Protein AF-A0A0R2CGW5-F1 (afdb_monomer_lite)

Structure (mmCIF, N/CA/C/O backbone):
data_AF-A0A0R2CGW5-F1
#
_entry.id   AF-A0A0R2CGW5-F1
#
loop_
_atom_site.group_PDB
_atom_site.id
_atom_site.type_symbol
_atom_site.label_atom_id
_atom_site.label_alt_id
_atom_site.label_comp_id
_atom_site.label_asym_id
_atom_site.label_entity_id
_atom_site.label_seq_id
_atom_site.pdbx_PDB_ins_code
_atom_site.Cartn_x
_atom_site.Cartn_y
_atom_site.Cartn_z
_atom_site.occupancy
_atom_site.B_iso_or_equiv
_atom_site.auth_seq_id
_atom_site.auth_comp_id
_atom_site.auth_asym_id
_atom_site.auth_atom_id
_atom_site.pdbx_PDB_model_num
ATOM 1 N N . MET A 1 1 ? -56.180 -14.724 -36.442 1.00 60.81 1 MET A N 1
ATOM 2 C CA . MET A 1 1 ? -54.855 -15.386 -36.350 1.00 60.81 1 MET A CA 1
ATOM 3 C C . MET A 1 1 ? -53.701 -14.378 -36.260 1.00 60.81 1 MET A C 1
ATOM 5 O O . MET A 1 1 ? -52.934 -14.452 -35.313 1.00 60.81 1 MET A O 1
ATOM 9 N N . GLN A 1 2 ? -53.613 -13.376 -37.149 1.00 67.50 2 GLN A N 1
ATOM 10 C CA . GLN A 1 2 ? -52.529 -12.369 -37.136 1.00 67.50 2 GLN A CA 1
ATOM 11 C C . GLN A 1 2 ? -52.443 -11.508 -35.856 1.00 67.50 2 GLN A C 1
ATOM 13 O O . GLN A 1 2 ? -51.348 -11.253 -35.363 1.00 67.50 2 GLN A O 1
ATOM 18 N N . GLN A 1 3 ? -53.578 -11.095 -35.276 1.00 71.31 3 GLN A N 1
ATOM 19 C CA . GLN A 1 3 ? -53.590 -10.319 -34.022 1.00 71.31 3 GLN A CA 1
ATOM 20 C C . GLN A 1 3 ? -53.063 -11.108 -32.817 1.00 71.31 3 GLN A C 1
ATOM 22 O O . GLN A 1 3 ? -52.378 -10.539 -31.974 1.00 71.31 3 GLN A O 1
ATOM 27 N N . VAL A 1 4 ? -53.330 -12.416 -32.760 1.00 78.25 4 VAL A N 1
ATOM 28 C CA . VAL A 1 4 ? -52.854 -13.285 -31.673 1.00 78.25 4 VAL A CA 1
ATOM 29 C C . VAL A 1 4 ? -51.330 -13.380 -31.713 1.00 78.25 4 VAL A C 1
ATOM 31 O O . VAL A 1 4 ? -50.680 -13.137 -30.706 1.00 78.25 4 VAL A O 1
ATOM 34 N N . LEU A 1 5 ? -50.756 -13.598 -32.901 1.00 77.00 5 LEU A N 1
ATOM 35 C CA . LEU A 1 5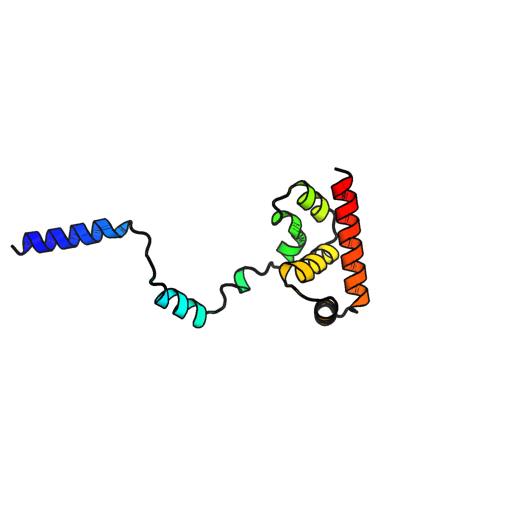 ? -49.302 -13.639 -33.099 1.00 77.00 5 LEU A CA 1
ATOM 36 C C . LEU A 1 5 ? -48.620 -12.303 -32.759 1.00 77.00 5 LEU A C 1
ATOM 38 O O . LEU A 1 5 ? -47.517 -12.282 -32.216 1.00 77.00 5 LEU A O 1
ATOM 42 N N . ARG A 1 6 ? -49.278 -11.175 -33.055 1.00 76.88 6 ARG A N 1
ATOM 43 C CA . ARG A 1 6 ? -48.781 -9.842 -32.685 1.00 76.88 6 ARG A CA 1
ATOM 44 C C . ARG A 1 6 ? -48.781 -9.637 -31.168 1.00 76.88 6 ARG A C 1
ATOM 46 O O . ARG A 1 6 ? -47.805 -9.117 -30.636 1.00 76.88 6 ARG A O 1
ATOM 53 N N . ASN A 1 7 ? -49.845 -10.055 -30.485 1.00 82.50 7 ASN A N 1
ATOM 54 C CA . ASN A 1 7 ? -49.959 -9.936 -29.031 1.00 82.50 7 ASN A CA 1
ATOM 55 C C . ASN A 1 7 ? -48.970 -10.861 -28.305 1.00 82.50 7 ASN A C 1
ATOM 57 O O . ASN A 1 7 ? -48.328 -10.427 -27.353 1.00 82.50 7 ASN A O 1
ATOM 61 N N . GLU A 1 8 ? -48.776 -12.083 -28.806 1.00 84.19 8 GLU A N 1
ATOM 62 C CA . GLU A 1 8 ? -47.746 -13.025 -28.344 1.00 84.19 8 GLU A CA 1
ATOM 63 C C . GLU A 1 8 ? -46.342 -12.408 -28.413 1.00 84.19 8 GLU A C 1
ATOM 65 O O . GLU A 1 8 ? -45.638 -12.363 -27.407 1.00 84.19 8 GLU A O 1
ATOM 70 N N . ARG A 1 9 ? -45.958 -11.814 -29.554 1.00 78.25 9 ARG A N 1
ATOM 71 C CA . ARG A 1 9 ? -44.655 -11.132 -29.696 1.00 78.25 9 ARG A CA 1
ATOM 72 C C . ARG A 1 9 ? -44.455 -10.000 -28.684 1.00 78.25 9 ARG A C 1
ATOM 74 O O . ARG A 1 9 ? -43.368 -9.863 -28.130 1.00 78.25 9 ARG A O 1
ATOM 81 N N . ILE A 1 10 ? -45.491 -9.197 -28.433 1.00 80.94 10 ILE A N 1
ATOM 82 C CA . ILE A 1 10 ? -45.440 -8.096 -27.455 1.00 80.94 10 ILE A CA 1
ATOM 83 C C . ILE A 1 10 ? -45.299 -8.642 -26.028 1.00 80.94 10 ILE A C 1
ATOM 85 O O . ILE A 1 10 ? -44.545 -8.082 -25.233 1.00 80.94 10 ILE A O 1
ATOM 89 N N . ASN A 1 11 ? -45.998 -9.729 -25.703 1.00 83.38 11 ASN A N 1
ATOM 90 C CA . ASN A 1 11 ? -45.922 -10.366 -24.390 1.00 83.38 11 ASN A CA 1
ATOM 91 C C . ASN A 1 11 ? -44.546 -10.993 -24.139 1.00 83.38 11 ASN A C 1
ATOM 93 O O . ASN A 1 11 ? -43.991 -10.793 -23.063 1.00 83.38 11 ASN A O 1
ATOM 97 N N . ILE A 1 12 ? -43.972 -11.672 -25.136 1.00 80.12 12 ILE A N 1
ATOM 98 C CA . ILE A 1 12 ? -42.610 -12.224 -25.080 1.00 80.12 12 ILE A CA 1
ATOM 99 C C . ILE A 1 12 ? -41.595 -11.098 -24.850 1.00 80.12 12 ILE A C 1
ATOM 101 O O . ILE A 1 12 ? -40.813 -11.159 -23.907 1.00 80.12 12 ILE A O 1
ATOM 105 N N . TYR A 1 13 ? -41.667 -10.018 -25.633 1.00 76.69 13 TYR A N 1
ATOM 106 C CA . TYR A 1 13 ? -40.780 -8.864 -25.462 1.00 76.69 13 TYR A CA 1
ATOM 107 C C . TYR A 1 13 ? -40.889 -8.247 -24.058 1.00 76.69 13 TYR A C 1
ATOM 109 O O . TYR A 1 13 ? -39.883 -7.991 -23.406 1.00 76.69 13 TYR A O 1
ATOM 117 N N . ARG A 1 14 ? -42.114 -8.064 -23.546 1.00 78.25 14 ARG A N 1
ATOM 118 C CA . ARG A 1 14 ? -42.344 -7.542 -22.188 1.00 78.25 14 ARG A CA 1
ATOM 119 C C . ARG A 1 14 ? -41.848 -8.470 -21.085 1.00 78.25 14 ARG A C 1
ATOM 121 O O . ARG A 1 14 ? -41.442 -7.973 -20.039 1.00 78.25 14 ARG A O 1
ATOM 128 N N . LYS A 1 15 ? -41.900 -9.783 -21.309 1.00 77.94 15 LYS A N 1
ATOM 129 C CA . LYS A 1 15 ? -41.397 -10.793 -20.375 1.00 77.94 15 LYS A CA 1
ATOM 130 C C . LYS A 1 15 ? -39.873 -10.713 -20.258 1.00 77.94 15 LYS A C 1
ATOM 132 O O . LYS A 1 15 ? -39.377 -10.682 -19.142 1.00 77.94 15 LYS A O 1
ATOM 137 N N . HIS A 1 16 ? -39.179 -10.558 -21.385 1.00 69.75 16 HIS A N 1
ATOM 138 C CA . HIS A 1 16 ? -37.715 -10.498 -21.441 1.00 69.75 16 HIS A CA 1
ATOM 139 C C . HIS A 1 16 ? -37.110 -9.115 -21.137 1.00 69.75 16 HIS A C 1
ATOM 141 O O . HIS A 1 16 ? -35.904 -9.004 -20.964 1.00 69.75 16 HIS A O 1
ATOM 147 N N . LEU A 1 17 ? -37.915 -8.050 -21.015 1.00 65.81 17 LEU A N 1
ATOM 148 C CA . LEU A 1 17 ? -37.433 -6.709 -20.627 1.00 65.81 17 LEU A CA 1
ATOM 149 C C . LEU A 1 17 ? -36.841 -6.640 -19.206 1.00 65.81 17 LEU A C 1
ATOM 151 O O . LEU A 1 17 ? -36.154 -5.673 -18.890 1.00 65.81 17 LEU A O 1
ATOM 155 N N . LYS A 1 18 ? -37.169 -7.604 -18.336 1.00 64.19 18 LYS A N 1
ATOM 156 C CA . LYS A 1 18 ? -36.677 -7.683 -16.949 1.00 64.19 18 LYS A CA 1
ATOM 157 C C . LYS A 1 18 ? -35.625 -8.767 -16.742 1.00 64.19 18 LYS A C 1
ATOM 159 O O . LYS A 1 18 ? -35.106 -8.875 -15.633 1.00 64.19 18 LYS A O 1
ATOM 164 N N . ASP A 1 19 ? -35.351 -9.566 -17.767 1.00 70.38 19 ASP A N 1
ATOM 165 C CA . ASP A 1 19 ? -34.314 -10.580 -17.682 1.00 70.38 19 ASP A CA 1
ATOM 166 C C . ASP A 1 19 ? -32.965 -9.854 -17.678 1.00 70.38 19 ASP A C 1
ATOM 168 O O . ASP A 1 19 ? -32.742 -8.917 -18.453 1.00 70.38 19 ASP A O 1
ATOM 172 N N . VAL A 1 20 ? -32.081 -10.242 -16.755 1.00 61.88 20 VAL A N 1
ATOM 173 C CA . VAL A 1 20 ? -30.684 -9.805 -16.794 1.00 61.88 20 VAL A CA 1
ATOM 174 C C . VAL A 1 20 ? -30.162 -10.196 -18.169 1.00 61.88 20 VAL A C 1
ATOM 176 O O . VAL A 1 20 ? -30.400 -11.312 -18.621 1.00 61.88 20 VAL A O 1
ATOM 179 N N . LYS A 1 21 ? -29.531 -9.256 -18.871 1.00 61.84 21 LYS A N 1
ATOM 180 C CA . LYS A 1 21 ? -28.998 -9.503 -20.207 1.00 61.84 21 LYS A CA 1
ATOM 181 C C . LYS A 1 21 ? -27.919 -10.582 -20.073 1.00 61.84 21 LYS A C 1
ATOM 183 O O . LYS A 1 21 ? -26.813 -10.290 -19.636 1.00 61.84 21 LYS A O 1
ATOM 188 N N . GLU A 1 22 ? -28.277 -11.830 -20.352 1.00 66.06 22 GLU A N 1
ATOM 189 C CA . GLU A 1 22 ? -27.343 -12.950 -20.339 1.00 66.06 22 GLU A CA 1
ATOM 190 C C . GLU A 1 22 ? -26.482 -12.826 -21.595 1.00 66.06 22 GLU A C 1
ATOM 192 O O . GLU A 1 22 ? -26.944 -13.077 -22.710 1.00 66.06 22 GLU A O 1
ATOM 197 N N . THR A 1 23 ? -25.251 -12.348 -21.428 1.00 71.69 23 THR A N 1
ATOM 198 C CA . THR A 1 23 ? -24.252 -12.385 -22.495 1.00 71.69 23 THR A CA 1
ATOM 199 C C . THR A 1 23 ? -23.768 -13.831 -22.629 1.00 71.69 23 THR A C 1
ATOM 201 O O . THR A 1 23 ? -23.370 -14.420 -21.618 1.00 71.69 23 THR A O 1
ATOM 204 N N . PRO A 1 24 ? -23.812 -14.432 -23.833 1.00 82.81 24 PRO A N 1
ATOM 205 C CA . PRO A 1 24 ? -23.197 -15.731 -24.078 1.00 82.81 24 PRO A CA 1
ATOM 206 C C . PRO A 1 24 ? -21.726 -15.725 -23.657 1.00 82.81 24 PRO A C 1
ATOM 208 O O . PRO A 1 24 ? -21.027 -14.727 -23.838 1.00 82.81 24 PRO A O 1
ATOM 211 N N . LEU A 1 25 ? -21.247 -16.841 -23.107 1.00 76.56 25 LEU A N 1
ATOM 212 C CA . LEU A 1 25 ? -19.870 -16.952 -22.619 1.00 76.56 25 LEU A CA 1
ATOM 213 C C . LEU A 1 25 ? -18.852 -16.643 -23.724 1.00 76.56 25 LEU A C 1
ATOM 215 O O . LEU A 1 25 ? -17.810 -16.056 -23.459 1.00 76.56 25 LEU A O 1
ATOM 219 N N . GLU A 1 26 ? -19.162 -17.029 -24.960 1.00 85.19 26 GLU A N 1
ATOM 220 C CA . GLU A 1 26 ? -18.327 -16.792 -26.132 1.00 85.19 26 GLU A CA 1
ATOM 221 C C . GLU A 1 26 ? -18.192 -15.301 -26.450 1.00 85.19 26 GLU A C 1
ATOM 223 O O . GLU A 1 26 ? -17.091 -14.846 -26.749 1.00 85.19 26 GLU A O 1
ATOM 228 N N . ASP A 1 27 ? -19.284 -14.541 -26.344 1.00 81.50 27 ASP A N 1
ATOM 229 C CA . ASP A 1 27 ? -19.283 -13.097 -26.587 1.00 81.50 27 ASP A CA 1
ATOM 230 C C . ASP A 1 27 ? -18.502 -12.370 -25.482 1.00 81.50 27 ASP A C 1
ATOM 232 O O . ASP A 1 27 ? -17.674 -11.513 -25.780 1.00 81.50 27 ASP A O 1
ATOM 236 N N . TRP A 1 28 ? -18.677 -12.785 -24.222 1.00 78.56 28 TRP A N 1
ATOM 237 C CA . TRP A 1 28 ? -17.886 -12.278 -23.095 1.00 78.56 28 TRP A CA 1
ATOM 238 C C . TRP A 1 28 ? -16.387 -12.574 -23.262 1.00 78.56 28 TRP A C 1
ATOM 240 O O . TRP A 1 28 ? -15.544 -11.712 -23.040 1.00 78.56 28 TRP A O 1
ATOM 250 N N . LEU A 1 29 ? -16.038 -13.783 -23.712 1.00 81.25 29 LEU A N 1
ATOM 251 C CA . LEU A 1 29 ? -14.646 -14.172 -23.940 1.00 81.25 29 LEU A CA 1
ATOM 252 C C . LEU A 1 29 ? -14.013 -13.389 -25.100 1.00 81.25 29 LEU A C 1
ATOM 254 O O . LEU A 1 29 ? -12.831 -13.058 -25.048 1.00 81.25 29 LEU A O 1
ATOM 258 N N . LEU A 1 30 ? -14.778 -13.103 -26.156 1.00 86.19 30 LEU A N 1
ATOM 259 C CA . LEU A 1 30 ? -14.316 -12.274 -27.268 1.00 86.19 30 LEU A CA 1
ATOM 260 C C . LEU A 1 30 ? -14.091 -10.821 -26.836 1.00 86.19 30 LEU A C 1
ATOM 262 O O . LEU A 1 30 ? -13.109 -10.229 -27.280 1.00 86.19 30 LEU A O 1
ATOM 266 N N . GLU A 1 31 ? -14.951 -10.277 -25.971 1.00 77.31 31 GLU A N 1
ATOM 267 C CA . GLU A 1 31 ? -14.754 -8.965 -25.340 1.00 77.31 31 GLU A CA 1
ATOM 268 C C . GLU A 1 31 ? -13.467 -8.946 -24.496 1.00 77.31 31 GLU A C 1
ATOM 270 O O . GLU A 1 31 ? -12.614 -8.098 -24.737 1.00 77.31 31 GLU A O 1
ATOM 275 N N . GLU A 1 32 ? -13.252 -9.937 -23.622 1.00 72.94 32 GLU A N 1
ATOM 276 C CA . GLU A 1 32 ? -12.039 -10.059 -22.789 1.00 72.94 32 GLU A CA 1
ATOM 277 C C . GLU A 1 32 ? -10.750 -10.180 -23.627 1.00 72.94 32 GLU A C 1
ATOM 279 O O . GLU A 1 32 ? -9.711 -9.614 -23.296 1.00 72.94 32 GLU A O 1
ATOM 284 N N . ILE A 1 33 ? -10.791 -10.920 -24.742 1.00 79.00 33 ILE A N 1
ATOM 285 C CA . ILE A 1 33 ? -9.639 -11.053 -25.649 1.00 79.00 33 ILE A CA 1
ATOM 286 C C . ILE A 1 33 ? -9.381 -9.747 -26.415 1.00 79.00 33 ILE A C 1
ATOM 288 O O . ILE A 1 33 ? -8.224 -9.413 -26.682 1.00 79.00 33 ILE A O 1
ATOM 292 N N . ALA A 1 34 ? -10.440 -9.044 -26.826 1.00 81.06 34 ALA A N 1
ATOM 293 C CA . ALA A 1 34 ? -10.340 -7.817 -27.610 1.00 81.06 34 ALA A CA 1
ATOM 294 C C . ALA A 1 34 ? -9.898 -6.618 -26.759 1.00 81.06 34 ALA A C 1
ATOM 296 O O . ALA A 1 34 ? -9.095 -5.804 -27.220 1.00 81.06 34 ALA A O 1
ATOM 297 N N . GLU A 1 35 ? -10.386 -6.537 -25.524 1.00 69.75 35 GLU A N 1
ATOM 298 C CA . GLU A 1 35 ? -10.063 -5.508 -24.542 1.00 69.75 35 GLU A CA 1
ATOM 299 C C . GLU A 1 35 ? -9.614 -6.164 -23.224 1.00 69.75 35 GLU A C 1
ATOM 301 O O . GLU A 1 35 ? -10.362 -6.167 -22.249 1.00 69.75 35 GLU A O 1
ATOM 306 N N . PRO A 1 36 ? -8.368 -6.672 -23.138 1.00 61.00 36 PRO A N 1
ATOM 307 C CA . PRO A 1 36 ? -7.833 -7.326 -21.931 1.00 61.00 36 PRO A CA 1
ATOM 308 C C . PRO A 1 36 ? -7.595 -6.370 -20.736 1.00 61.00 36 PRO A C 1
ATOM 310 O O . PRO A 1 36 ? -6.758 -6.624 -19.871 1.00 61.00 36 PRO A O 1
ATOM 313 N N . GLY A 1 37 ? -8.299 -5.237 -20.691 1.00 55.16 37 GLY A N 1
ATOM 314 C CA . GLY A 1 37 ? -8.068 -4.110 -19.791 1.00 55.16 37 GLY A CA 1
ATOM 315 C C . GLY A 1 37 ? -8.825 -4.161 -18.466 1.00 55.16 37 GLY A C 1
ATOM 316 O O . GLY A 1 37 ? -8.530 -3.354 -17.591 1.00 55.16 37 GLY A O 1
ATOM 317 N N . HIS A 1 38 ? -9.746 -5.106 -18.248 1.00 55.16 38 HIS A N 1
ATOM 318 C CA . HIS A 1 38 ? -10.510 -5.155 -16.990 1.00 55.16 38 HIS A CA 1
ATOM 319 C C . HIS A 1 38 ? -9.626 -5.413 -15.758 1.00 55.16 38 HIS A C 1
ATOM 321 O O . HIS A 1 38 ? -10.045 -5.156 -14.635 1.00 55.16 38 HIS A O 1
ATOM 327 N N . LEU A 1 39 ? -8.393 -5.901 -15.946 1.00 50.59 39 LEU A N 1
ATOM 328 C CA . LEU A 1 39 ? -7.406 -6.064 -14.875 1.00 50.59 39 LEU A CA 1
ATOM 329 C C . LEU A 1 39 ? -6.718 -4.747 -14.474 1.00 50.59 39 LEU A C 1
ATOM 331 O O . LEU A 1 39 ? -6.269 -4.624 -13.334 1.00 50.59 39 LEU A O 1
ATOM 335 N N . GLU A 1 40 ? -6.642 -3.762 -15.374 1.00 53.00 40 GLU A N 1
ATOM 336 C CA . GLU A 1 40 ? -6.060 -2.445 -15.077 1.00 53.00 40 GLU A CA 1
ATOM 337 C C . GLU A 1 40 ? -6.948 -1.648 -14.109 1.00 53.00 40 GLU A C 1
ATOM 339 O O . GLU A 1 40 ? -6.422 -0.922 -13.265 1.00 53.00 40 GLU A O 1
ATOM 344 N N . ASP A 1 41 ? -8.265 -1.888 -14.132 1.00 55.78 41 ASP A N 1
ATOM 345 C CA . ASP A 1 41 ? -9.241 -1.311 -13.195 1.00 55.78 41 ASP A CA 1
ATOM 346 C C . ASP A 1 41 ? -9.025 -1.747 -11.732 1.00 55.78 41 ASP A C 1
ATOM 348 O O . ASP A 1 41 ? -9.560 -1.129 -10.812 1.00 55.78 41 ASP A O 1
ATOM 352 N N . PHE A 1 42 ? -8.230 -2.795 -11.481 1.00 66.00 42 PHE A N 1
ATOM 353 C CA . PHE A 1 42 ? -7.925 -3.268 -10.126 1.00 66.00 42 PHE A CA 1
ATOM 354 C C . PHE A 1 42 ? -6.639 -2.673 -9.544 1.00 66.00 42 PHE A C 1
ATOM 356 O O . PHE A 1 42 ? -6.311 -2.939 -8.385 1.00 66.00 42 PHE A O 1
ATOM 363 N N . VAL A 1 43 ? -5.883 -1.884 -10.312 1.00 81.31 43 VAL A N 1
ATOM 364 C CA . VAL A 1 43 ? -4.656 -1.262 -9.811 1.00 81.31 43 VAL A CA 1
ATOM 365 C C . VAL A 1 43 ? -5.004 0.037 -9.092 1.00 81.31 43 VAL A C 1
ATOM 367 O O . VAL A 1 43 ? -5.444 1.003 -9.704 1.00 81.31 43 VAL A O 1
ATOM 370 N N . LEU A 1 44 ? 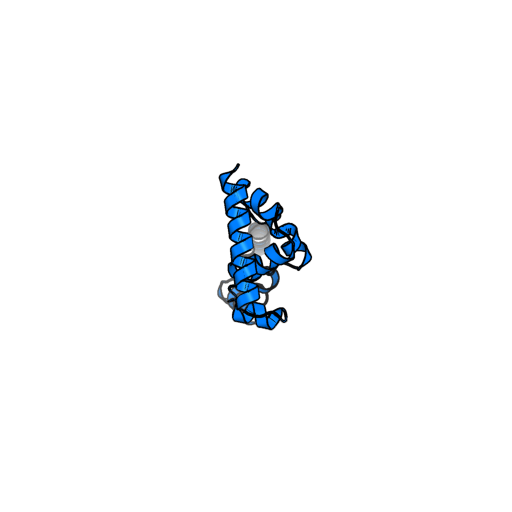-4.735 0.080 -7.788 1.00 86.12 44 LEU A N 1
ATOM 371 C CA . LEU A 1 44 ? -4.884 1.291 -6.988 1.00 86.12 44 LEU A CA 1
ATOM 372 C C . LEU A 1 44 ? -3.973 2.415 -7.497 1.00 86.12 44 LEU A C 1
ATOM 374 O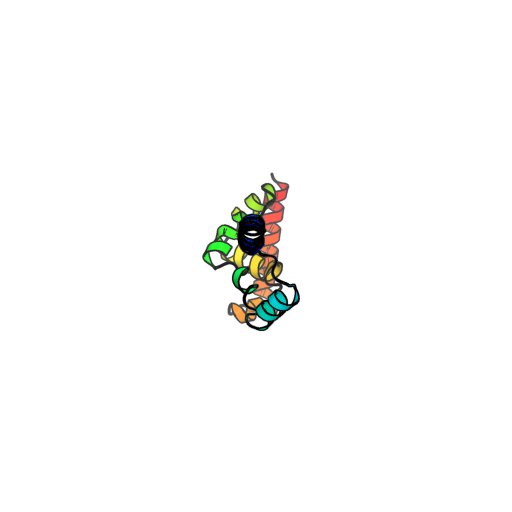 O . LEU A 1 44 ? -2.790 2.205 -7.787 1.00 86.12 44 LEU A O 1
ATOM 378 N N . THR A 1 45 ? -4.520 3.625 -7.524 1.00 91.31 45 THR A N 1
ATOM 379 C CA . THR A 1 45 ? -3.775 4.869 -7.730 1.00 91.31 45 THR A CA 1
ATOM 380 C C . THR A 1 45 ? -2.849 5.172 -6.548 1.00 91.31 45 THR A C 1
ATOM 382 O O . THR A 1 45 ? -3.028 4.667 -5.439 1.00 91.31 45 THR A O 1
ATOM 385 N N . ASP A 1 46 ? -1.868 6.058 -6.742 1.00 91.88 46 ASP A N 1
ATOM 386 C CA . ASP A 1 46 ? -0.965 6.483 -5.660 1.00 91.88 46 ASP A CA 1
ATOM 387 C C . ASP A 1 46 ? -1.718 7.074 -4.450 1.00 91.88 46 ASP A C 1
ATOM 389 O O . ASP A 1 46 ? -1.299 6.883 -3.304 1.00 91.88 46 ASP A O 1
ATOM 393 N N . GLU A 1 47 ? -2.831 7.773 -4.694 1.00 93.88 47 GLU A N 1
ATOM 394 C CA . GLU A 1 47 ? -3.698 8.327 -3.649 1.00 93.88 47 GLU A CA 1
ATOM 395 C C . GLU A 1 47 ? -4.434 7.219 -2.886 1.00 93.88 47 GLU A C 1
ATOM 397 O O . GLU A 1 47 ? -4.417 7.196 -1.656 1.00 93.88 47 GLU A O 1
ATOM 402 N N . GLU A 1 48 ? -4.994 6.235 -3.588 1.00 94.00 48 GLU A N 1
ATOM 403 C CA . GLU A 1 48 ? -5.646 5.083 -2.956 1.00 94.00 48 GLU A CA 1
ATOM 404 C C . GLU A 1 48 ? -4.657 4.228 -2.156 1.00 94.00 48 GLU A C 1
ATOM 406 O O . GLU A 1 48 ? -4.962 3.794 -1.046 1.00 94.00 48 GLU A O 1
ATOM 411 N N . ILE A 1 49 ? -3.425 4.059 -2.644 1.00 94.81 49 ILE A N 1
ATOM 412 C CA . ILE A 1 49 ? -2.358 3.366 -1.908 1.00 94.81 49 ILE A CA 1
ATOM 413 C C . ILE A 1 49 ? -1.963 4.141 -0.642 1.00 94.81 49 ILE A C 1
ATOM 415 O O . ILE A 1 49 ? -1.622 3.539 0.384 1.00 94.81 49 ILE A O 1
ATOM 419 N N . ALA A 1 50 ? -2.017 5.477 -0.658 1.00 95.88 50 ALA A N 1
ATOM 420 C CA . ALA A 1 50 ? -1.801 6.275 0.549 1.00 95.88 50 ALA A CA 1
ATOM 421 C C . ALA A 1 50 ? -2.861 5.988 1.628 1.00 95.88 50 ALA A C 1
ATOM 423 O O . ALA A 1 50 ? -2.554 6.111 2.820 1.00 95.88 50 ALA A O 1
ATOM 424 N N . HIS A 1 51 ? -4.039 5.522 1.212 1.00 96.31 51 HIS A N 1
ATOM 425 C CA . HIS A 1 51 ? -5.165 5.103 2.041 1.00 96.31 51 HIS A CA 1
ATOM 426 C C . HIS A 1 51 ? -5.364 3.580 2.076 1.00 96.31 51 HIS A C 1
ATOM 428 O O . HIS A 1 51 ? -6.466 3.126 2.344 1.00 96.31 51 HIS A O 1
ATOM 434 N N . LEU A 1 52 ? -4.310 2.779 1.863 1.00 94.94 52 LEU A N 1
ATOM 435 C CA . LEU A 1 52 ? -4.384 1.310 1.757 1.00 94.94 52 LEU A CA 1
ATOM 436 C C . LEU A 1 52 ? -5.240 0.610 2.835 1.00 94.94 52 LEU A C 1
ATOM 438 O O . LEU A 1 52 ? -5.838 -0.426 2.569 1.00 94.94 52 LEU A O 1
ATOM 442 N N . GLU A 1 53 ? -5.309 1.156 4.049 1.00 96.62 53 GLU A N 1
ATOM 443 C CA . GLU A 1 53 ? -6.169 0.684 5.136 1.00 96.62 53 GLU A CA 1
ATOM 444 C C . GLU A 1 53 ? -7.663 0.620 4.791 1.00 96.62 53 GLU A C 1
ATOM 446 O O . GLU A 1 53 ? -8.354 -0.224 5.355 1.00 96.62 53 GLU A O 1
ATOM 451 N N . SER A 1 54 ? -8.169 1.461 3.881 1.00 95.69 54 SER A N 1
ATOM 452 C CA . SER A 1 54 ? -9.585 1.475 3.488 1.00 95.69 54 SER A CA 1
ATOM 453 C C . SER A 1 54 ? -9.989 0.243 2.680 1.00 95.69 54 SER A C 1
ATOM 455 O O . SER A 1 54 ? -11.176 -0.055 2.579 1.00 95.69 54 SER A O 1
ATOM 457 N N . PHE A 1 55 ? -9.011 -0.489 2.142 1.00 91.25 55 PHE A N 1
ATOM 458 C CA . PHE A 1 55 ? -9.202 -1.715 1.366 1.00 91.25 55 PHE A CA 1
ATOM 459 C C . PHE A 1 55 ? -9.025 -2.986 2.213 1.00 91.25 55 PHE A C 1
ATOM 461 O O . PHE A 1 55 ? -8.963 -4.091 1.678 1.00 91.25 55 PHE A O 1
ATOM 468 N N . ILE A 1 56 ? -8.908 -2.851 3.539 1.00 91.38 56 ILE A N 1
ATOM 469 C CA . ILE A 1 56 ? -8.650 -3.963 4.457 1.00 91.38 56 ILE A CA 1
ATOM 470 C C . ILE A 1 56 ? -9.867 -4.184 5.351 1.00 91.38 56 ILE A C 1
ATOM 472 O O . ILE A 1 56 ? -10.158 -3.383 6.232 1.00 91.38 56 ILE A O 1
ATOM 476 N N . GLU A 1 57 ? -10.538 -5.322 5.175 1.00 93.56 57 GLU A N 1
ATOM 477 C CA . GLU A 1 57 ? -11.749 -5.664 5.937 1.00 93.56 57 GLU A CA 1
ATOM 478 C C . GLU A 1 57 ? -11.484 -5.883 7.434 1.00 93.56 57 GLU A C 1
ATOM 480 O O . GLU A 1 57 ? -12.318 -5.580 8.285 1.00 93.56 57 GLU A O 1
ATOM 485 N N . ASN A 1 58 ? -10.317 -6.429 7.789 1.00 94.81 58 ASN A N 1
ATOM 486 C CA . ASN A 1 58 ? -9.985 -6.684 9.186 1.00 94.81 58 ASN A CA 1
ATOM 487 C C . ASN A 1 58 ? -9.635 -5.370 9.900 1.00 94.81 58 ASN A C 1
ATOM 489 O O . ASN A 1 58 ? -8.530 -4.858 9.736 1.00 94.81 58 ASN A O 1
ATOM 493 N N . GLU A 1 59 ? -10.532 -4.872 10.753 1.00 94.38 59 GLU A N 1
ATOM 494 C CA . GLU A 1 59 ? -10.393 -3.573 11.436 1.00 94.38 59 GLU A CA 1
ATOM 495 C C . GLU A 1 59 ? -9.071 -3.405 12.205 1.00 94.38 59 GLU A C 1
ATOM 497 O O . GLU A 1 59 ? -8.439 -2.344 12.171 1.00 94.38 59 GLU A O 1
ATOM 502 N N . ARG A 1 60 ? -8.612 -4.464 12.885 1.00 95.44 60 ARG A N 1
ATOM 503 C CA . ARG A 1 60 ? -7.356 -4.446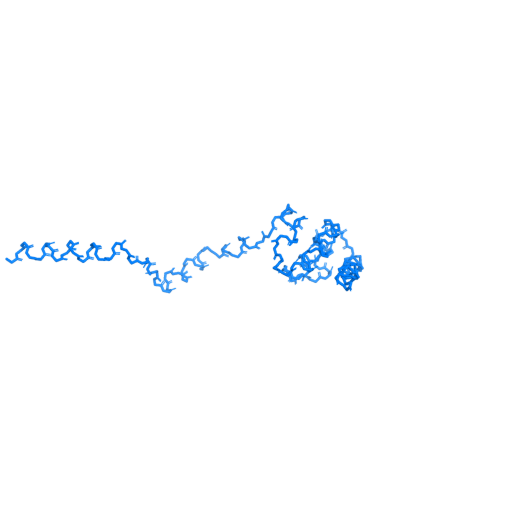 13.653 1.00 95.44 60 ARG A CA 1
ATOM 504 C C . ARG A 1 60 ? -6.149 -4.307 12.725 1.00 95.44 60 ARG A C 1
ATOM 506 O O . ARG A 1 60 ? -5.219 -3.554 13.014 1.00 95.44 60 ARG A O 1
ATOM 513 N N . LEU A 1 61 ? -6.169 -5.001 11.589 1.00 95.75 61 LEU A N 1
ATOM 514 C CA . LEU A 1 61 ? -5.137 -4.894 10.561 1.00 95.75 61 LEU A CA 1
ATOM 515 C C . LEU A 1 61 ? -5.193 -3.541 9.844 1.00 95.75 61 LEU A C 1
ATOM 517 O O . LEU A 1 61 ? -4.145 -2.924 9.664 1.00 95.75 61 LEU A O 1
ATOM 521 N N . ALA A 1 62 ? -6.388 -3.057 9.502 1.00 97.25 62 ALA A N 1
ATOM 522 C CA . ALA A 1 62 ? -6.601 -1.741 8.906 1.00 97.25 62 ALA A CA 1
ATOM 523 C C . ALA A 1 62 ? -6.027 -0.639 9.806 1.00 97.25 62 ALA A C 1
ATOM 525 O O . ALA A 1 62 ? -5.221 0.177 9.360 1.00 97.25 62 ALA A O 1
ATOM 526 N N . THR A 1 63 ? -6.322 -0.688 11.108 1.00 96.44 63 THR A N 1
ATOM 527 C CA . THR A 1 63 ? -5.771 0.255 12.092 1.00 96.44 63 THR A CA 1
ATOM 528 C C . THR A 1 63 ? -4.245 0.185 12.151 1.00 96.44 63 THR A C 1
ATOM 530 O O . THR A 1 63 ? -3.574 1.217 12.176 1.00 96.44 63 THR A O 1
ATOM 533 N N . ALA A 1 64 ? -3.665 -1.018 12.126 1.00 97.62 64 ALA A N 1
ATOM 534 C CA . ALA A 1 64 ? -2.215 -1.181 12.115 1.00 97.62 64 ALA A CA 1
ATOM 535 C C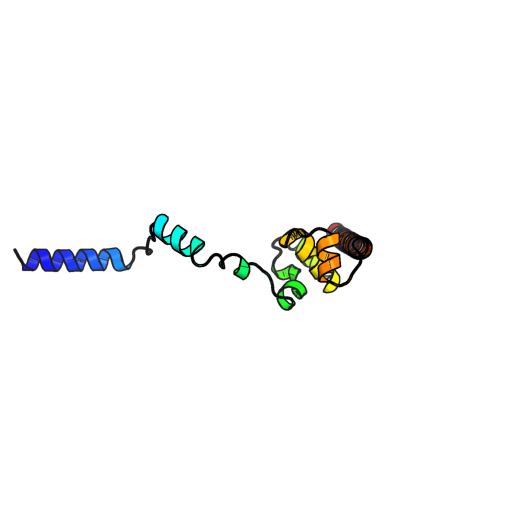 . ALA A 1 64 ? -1.570 -0.605 10.837 1.00 97.62 64 ALA A C 1
ATOM 537 O O . ALA A 1 64 ? -0.544 0.081 10.923 1.00 97.62 64 ALA A O 1
ATOM 538 N N . ILE A 1 65 ? -2.184 -0.833 9.671 1.00 97.06 65 ILE A N 1
ATOM 539 C CA . ILE A 1 65 ? -1.744 -0.312 8.366 1.00 97.06 65 ILE A CA 1
ATOM 540 C C . ILE A 1 65 ? -1.877 1.212 8.301 1.00 97.06 65 ILE A C 1
ATOM 542 O O . ILE A 1 65 ? -0.965 1.871 7.799 1.00 97.06 65 ILE A O 1
ATOM 546 N N . ALA A 1 66 ? -2.925 1.791 8.889 1.00 97.19 66 ALA A N 1
ATOM 547 C CA . ALA A 1 66 ? -3.121 3.239 8.956 1.00 97.19 66 ALA A CA 1
ATOM 548 C C . ALA A 1 66 ? -1.942 3.963 9.637 1.00 97.19 66 ALA A C 1
ATOM 550 O O . ALA A 1 66 ? -1.648 5.114 9.322 1.00 97.19 66 ALA A O 1
ATOM 551 N N . THR A 1 67 ? -1.202 3.284 10.527 1.00 96.88 67 THR A N 1
ATOM 552 C CA . THR A 1 67 ? -0.021 3.862 11.199 1.00 96.88 67 THR A CA 1
ATOM 553 C C . THR A 1 67 ? 1.234 3.953 10.326 1.00 96.88 67 THR A C 1
ATOM 555 O O . THR A 1 67 ? 2.254 4.488 10.783 1.00 96.88 67 THR A O 1
ATOM 558 N N . LEU A 1 68 ? 1.220 3.366 9.128 1.00 98.00 68 LEU A N 1
ATOM 559 C CA . LEU A 1 68 ? 2.371 3.301 8.235 1.00 98.00 68 LEU A CA 1
ATOM 560 C C . LEU A 1 68 ? 2.564 4.594 7.444 1.00 98.00 68 LEU A C 1
ATOM 562 O O . LEU A 1 68 ? 1.619 5.314 7.137 1.00 98.00 68 LEU A O 1
ATOM 566 N N . SER A 1 69 ? 3.814 4.860 7.057 1.00 97.56 69 SER A N 1
ATOM 567 C CA . SER A 1 69 ? 4.096 5.919 6.085 1.00 97.56 69 SER A CA 1
ATOM 568 C C . SER A 1 69 ? 3.606 5.521 4.689 1.00 97.56 69 SER A C 1
ATOM 570 O O . SER A 1 69 ? 3.576 4.334 4.367 1.00 97.56 69 SER A O 1
ATOM 572 N N . ILE A 1 70 ? 3.314 6.501 3.827 1.00 97.31 70 ILE A N 1
ATOM 573 C CA . ILE A 1 70 ? 2.916 6.254 2.426 1.00 97.31 70 ILE A CA 1
ATOM 574 C C . ILE A 1 70 ? 3.945 5.363 1.717 1.00 97.31 70 ILE A C 1
ATOM 576 O O . ILE A 1 70 ? 3.589 4.396 1.058 1.00 97.31 70 ILE A O 1
ATOM 580 N N . ALA A 1 71 ? 5.240 5.615 1.927 1.00 95.81 71 ALA A N 1
ATOM 581 C CA . ALA A 1 71 ? 6.303 4.804 1.336 1.00 95.81 71 ALA A CA 1
ATOM 582 C C . ALA A 1 71 ? 6.317 3.347 1.838 1.00 95.81 71 ALA A C 1
ATOM 584 O O . ALA A 1 71 ? 6.754 2.454 1.113 1.00 95.81 71 ALA A O 1
ATOM 585 N N . ASP A 1 72 ? 5.893 3.102 3.081 1.00 97.94 72 ASP A N 1
ATOM 586 C CA . ASP A 1 72 ? 5.748 1.746 3.611 1.00 97.94 72 ASP A CA 1
ATOM 587 C C . ASP A 1 72 ? 4.500 1.068 3.022 1.00 97.94 72 ASP A C 1
ATOM 589 O O . ASP A 1 72 ? 4.612 -0.072 2.577 1.00 97.94 72 ASP A O 1
ATOM 593 N N . LYS A 1 73 ? 3.358 1.773 2.942 1.00 98.12 73 LYS A N 1
ATOM 594 C CA . LYS A 1 73 ? 2.130 1.275 2.290 1.00 98.12 73 LYS A CA 1
ATOM 595 C C . LYS A 1 73 ? 2.386 0.919 0.823 1.00 98.12 73 LYS A C 1
ATOM 597 O O . LYS A 1 73 ? 2.058 -0.182 0.402 1.00 98.12 73 LYS A O 1
ATOM 602 N N . MET A 1 74 ? 3.093 1.782 0.095 1.00 96.75 74 MET A N 1
ATOM 603 C CA . MET A 1 74 ? 3.472 1.577 -1.305 1.00 96.75 74 MET A CA 1
ATOM 604 C C . MET A 1 74 ? 4.306 0.311 -1.518 1.00 96.75 74 MET A C 1
ATOM 606 O O . MET A 1 74 ? 4.004 -0.493 -2.394 1.00 96.75 74 MET A O 1
ATOM 610 N N . VAL A 1 75 ? 5.331 0.083 -0.687 1.00 97.56 75 VAL A N 1
ATOM 611 C CA . VAL A 1 75 ? 6.153 -1.134 -0.797 1.00 97.56 75 VAL A CA 1
ATOM 612 C C . VAL A 1 75 ? 5.358 -2.393 -0.446 1.00 97.56 75 VAL A C 1
ATOM 614 O O . VAL A 1 75 ? 5.617 -3.447 -1.022 1.00 97.56 75 VAL A O 1
ATOM 617 N N . LEU A 1 76 ? 4.408 -2.313 0.490 1.00 97.50 76 LEU A N 1
ATOM 618 C CA . LEU A 1 76 ? 3.538 -3.444 0.811 1.00 97.50 76 LEU A CA 1
ATOM 619 C C . LEU A 1 76 ? 2.563 -3.743 -0.326 1.00 97.50 76 LEU A C 1
ATOM 621 O O . LEU A 1 76 ? 2.457 -4.901 -0.713 1.00 97.50 76 LEU A O 1
ATOM 625 N N . TYR A 1 77 ? 1.919 -2.718 -0.882 1.00 96.19 77 TYR A N 1
ATOM 626 C CA . TYR A 1 77 ? 1.025 -2.846 -2.029 1.00 96.19 77 TYR A CA 1
ATOM 627 C C . TYR A 1 77 ? 1.746 -3.484 -3.223 1.00 96.19 77 TYR A C 1
ATOM 629 O O . TYR A 1 77 ? 1.335 -4.528 -3.717 1.00 96.19 77 TYR A O 1
ATOM 637 N N . GLN A 1 78 ? 2.902 -2.945 -3.610 1.00 95.19 78 GLN A N 1
ATOM 638 C CA . GLN A 1 78 ? 3.676 -3.476 -4.733 1.00 95.19 78 GLN A CA 1
ATOM 639 C C . GLN A 1 78 ? 4.129 -4.927 -4.524 1.00 95.19 78 GLN A C 1
ATOM 641 O O . GLN A 1 78 ? 4.198 -5.690 -5.481 1.00 95.19 78 GLN A O 1
ATOM 646 N N . TYR A 1 79 ? 4.451 -5.312 -3.287 1.00 96.56 79 TYR A N 1
ATOM 647 C CA . TYR A 1 79 ? 4.926 -6.662 -2.995 1.00 96.56 79 TYR A CA 1
ATOM 648 C C . TYR A 1 79 ? 3.795 -7.690 -2.883 1.00 96.56 79 TYR A C 1
ATOM 650 O O . TYR A 1 79 ? 3.939 -8.804 -3.370 1.00 96.56 79 TYR A O 1
ATOM 658 N N . TYR A 1 80 ? 2.700 -7.347 -2.200 1.00 93.81 80 TYR A N 1
ATOM 659 C CA . TYR A 1 80 ? 1.629 -8.298 -1.886 1.00 93.81 80 TYR A CA 1
ATOM 660 C C . TYR A 1 80 ? 0.469 -8.269 -2.874 1.00 93.81 80 TYR A C 1
ATOM 662 O O . TYR A 1 80 ? -0.171 -9.296 -3.050 1.00 93.81 80 TYR A O 1
ATOM 670 N N . PHE A 1 81 ? 0.187 -7.118 -3.484 1.00 90.25 81 PHE A N 1
ATOM 671 C CA . PHE A 1 81 ? -0.898 -6.979 -4.452 1.00 90.25 81 PHE A CA 1
ATOM 672 C C . PHE A 1 81 ? -0.374 -7.050 -5.885 1.00 90.25 81 PHE A C 1
ATOM 674 O O . PHE A 1 81 ? -0.856 -7.845 -6.677 1.00 90.25 81 PHE A O 1
ATOM 681 N N . SER A 1 82 ? 0.663 -6.272 -6.214 1.00 89.56 82 SER A N 1
ATOM 682 C CA . SER A 1 82 ? 1.265 -6.309 -7.558 1.00 89.56 82 SER A CA 1
ATOM 683 C C . SER A 1 82 ? 2.255 -7.466 -7.767 1.00 89.56 82 SER A C 1
ATOM 685 O O . SER A 1 82 ? 2.882 -7.528 -8.821 1.00 89.56 82 SER A O 1
ATOM 687 N N . GLU A 1 83 ? 2.440 -8.324 -6.755 1.00 90.81 83 GLU A N 1
ATOM 688 C CA . GLU A 1 83 ? 3.306 -9.517 -6.758 1.00 90.81 83 GLU A CA 1
ATOM 689 C C . GLU A 1 83 ? 4.758 -9.279 -7.213 1.00 90.81 83 GLU A C 1
ATOM 691 O O . GLU A 1 83 ? 5.448 -10.182 -7.686 1.00 90.81 83 GLU A O 1
ATOM 696 N N . LEU A 1 84 ? 5.262 -8.056 -7.034 1.00 93.81 84 LEU A N 1
ATOM 697 C CA . LEU A 1 84 ? 6.622 -7.707 -7.422 1.00 93.81 84 LEU A CA 1
ATOM 698 C C . LEU A 1 84 ? 7.623 -8.156 -6.365 1.00 93.81 84 LEU A C 1
ATOM 700 O O . LEU A 1 84 ? 7.455 -7.932 -5.163 1.00 93.81 84 LEU A O 1
ATOM 704 N N . ASN A 1 85 ? 8.752 -8.687 -6.812 1.00 95.50 85 ASN A N 1
ATOM 705 C CA . ASN A 1 85 ? 9.861 -8.985 -5.922 1.00 95.50 85 ASN A CA 1
ATOM 706 C C . ASN A 1 85 ? 10.680 -7.722 -5.570 1.00 9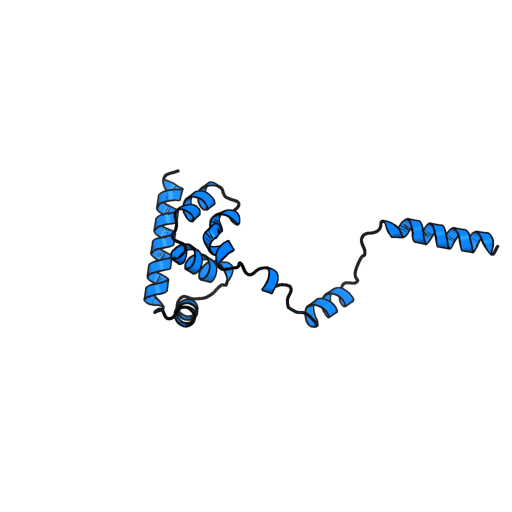5.50 85 ASN A C 1
ATOM 708 O O . ASN A 1 85 ? 10.571 -6.659 -6.184 1.00 95.50 85 ASN A O 1
ATOM 712 N N . ASP A 1 86 ? 11.555 -7.840 -4.566 1.00 96.56 86 ASP A N 1
ATOM 713 C CA . ASP A 1 86 ? 12.404 -6.736 -4.087 1.00 96.56 86 ASP A CA 1
ATOM 714 C C . ASP A 1 86 ? 13.249 -6.071 -5.185 1.00 96.56 86 ASP A C 1
ATOM 716 O O . ASP A 1 86 ? 13.528 -4.872 -5.116 1.00 96.56 86 ASP A O 1
ATOM 720 N N . VAL A 1 87 ? 13.695 -6.851 -6.172 1.00 97.44 87 VAL A N 1
ATOM 721 C CA . VAL A 1 87 ? 14.510 -6.366 -7.290 1.00 97.44 87 VAL A CA 1
ATOM 722 C C . VAL A 1 87 ? 13.647 -5.562 -8.254 1.00 97.44 87 VAL A C 1
ATOM 724 O O . VAL A 1 87 ? 14.033 -4.455 -8.615 1.00 97.44 87 VAL A O 1
ATOM 727 N N . GLU A 1 88 ? 12.467 -6.062 -8.612 1.00 97.12 88 GLU A N 1
ATOM 728 C CA . GLU A 1 88 ? 11.524 -5.380 -9.507 1.00 97.12 88 GLU A CA 1
ATOM 729 C C . GLU A 1 88 ? 11.044 -4.053 -8.915 1.00 97.12 88 GLU A C 1
ATOM 731 O O . GLU A 1 88 ? 11.081 -3.020 -9.587 1.00 97.12 88 GLU A O 1
ATOM 736 N N . ILE A 1 89 ? 10.684 -4.050 -7.629 1.00 96.06 89 ILE A N 1
ATOM 737 C CA . ILE A 1 89 ? 10.312 -2.830 -6.901 1.00 96.06 89 ILE A CA 1
ATOM 738 C C . ILE A 1 89 ? 11.486 -1.844 -6.864 1.00 96.06 89 ILE A C 1
ATOM 740 O O . ILE A 1 89 ? 11.311 -0.638 -7.067 1.00 96.06 89 ILE A O 1
ATOM 744 N N . GLY A 1 90 ? 12.698 -2.341 -6.608 1.00 96.25 90 GLY A N 1
ATOM 745 C CA . GLY A 1 90 ? 13.907 -1.523 -6.581 1.00 96.25 90 GLY A CA 1
ATOM 746 C C . GLY A 1 90 ? 14.162 -0.835 -7.920 1.00 96.25 90 GLY A C 1
ATOM 747 O O . GLY A 1 90 ? 14.315 0.387 -7.965 1.00 96.25 90 GLY A O 1
ATOM 748 N N . SER A 1 91 ? 14.110 -1.601 -9.009 1.00 96.19 91 SER A N 1
ATOM 749 C CA . SER A 1 91 ? 14.260 -1.099 -10.376 1.00 96.19 91 SER A CA 1
ATOM 750 C C . SER A 1 91 ? 13.221 -0.029 -10.719 1.00 96.19 91 SER A C 1
ATOM 752 O O . SER A 1 91 ? 13.589 1.012 -11.256 1.00 96.19 91 SER A O 1
ATOM 754 N N . ARG A 1 92 ? 11.946 -0.226 -10.346 1.00 92.31 92 ARG A N 1
ATOM 755 C CA . ARG A 1 92 ? 10.869 0.753 -10.597 1.00 92.31 92 ARG A CA 1
ATOM 756 C C . ARG A 1 92 ? 11.031 2.052 -9.804 1.00 92.31 92 ARG A C 1
ATOM 758 O O . ARG A 1 92 ? 10.661 3.115 -10.284 1.00 92.31 92 ARG A O 1
ATOM 765 N N . THR A 1 93 ? 11.576 1.979 -8.590 1.00 90.69 93 THR A N 1
ATOM 766 C CA . THR A 1 93 ? 11.628 3.120 -7.653 1.00 90.69 93 THR A CA 1
ATOM 767 C C . THR A 1 93 ? 13.006 3.783 -7.547 1.00 90.69 93 THR A C 1
ATOM 769 O O . THR A 1 93 ? 13.207 4.675 -6.714 1.00 90.69 93 THR A O 1
ATOM 772 N N . GLY A 1 94 ? 13.982 3.344 -8.349 1.00 93.88 94 GLY A N 1
ATOM 773 C CA . GLY A 1 94 ? 15.368 3.808 -8.256 1.00 93.88 94 GLY A CA 1
ATOM 774 C C . GLY A 1 94 ? 16.005 3.484 -6.898 1.00 93.88 94 GLY A C 1
ATOM 775 O O . GLY A 1 94 ? 16.743 4.300 -6.336 1.00 93.88 94 GLY A O 1
ATOM 776 N N . LYS A 1 95 ? 15.668 2.326 -6.316 1.00 95.62 95 LYS A N 1
ATOM 777 C CA . LYS A 1 95 ? 16.173 1.840 -5.022 1.00 95.62 95 LYS A CA 1
ATOM 778 C C . LYS A 1 95 ? 16.871 0.494 -5.184 1.00 95.62 95 LYS A C 1
ATOM 780 O O . LYS A 1 95 ? 16.630 -0.255 -6.120 1.00 95.62 95 LYS A O 1
ATOM 785 N N . THR A 1 96 ? 17.731 0.156 -4.230 1.00 97.69 96 THR A N 1
ATOM 786 C CA . THR A 1 96 ? 18.332 -1.181 -4.178 1.00 97.69 96 THR A CA 1
ATOM 787 C C . THR A 1 96 ? 17.327 -2.195 -3.636 1.00 97.69 96 THR A C 1
ATOM 789 O O . THR A 1 96 ? 16.538 -1.870 -2.744 1.00 97.69 96 THR A O 1
ATOM 792 N N . SER A 1 97 ? 17.406 -3.445 -4.096 1.00 97.38 97 SER A N 1
ATOM 793 C CA . SER A 1 97 ? 16.576 -4.548 -3.585 1.00 97.38 97 SER A CA 1
ATOM 794 C C . SER A 1 97 ? 16.700 -4.718 -2.066 1.00 97.38 97 SER A C 1
ATOM 796 O O . SER A 1 97 ? 15.708 -4.890 -1.366 1.00 97.38 97 SER A O 1
ATOM 798 N N . GLN A 1 98 ? 17.911 -4.558 -1.524 1.00 98.12 98 GLN A N 1
ATOM 799 C CA . GLN A 1 98 ? 18.168 -4.578 -0.080 1.00 98.12 98 GLN A CA 1
ATOM 800 C C . GLN A 1 98 ? 17.455 -3.435 0.661 1.00 98.12 98 GLN A C 1
ATOM 802 O O . GLN A 1 98 ? 16.938 -3.627 1.763 1.00 98.12 98 GLN A O 1
ATOM 807 N N . GLY A 1 99 ? 17.402 -2.241 0.062 1.00 97.81 99 GLY A N 1
ATOM 808 C CA . GLY A 1 99 ? 16.684 -1.095 0.616 1.00 97.81 99 GLY A CA 1
ATOM 809 C C . GLY A 1 99 ? 15.172 -1.316 0.651 1.00 97.81 99 GLY A C 1
ATOM 810 O O . GLY A 1 99 ? 14.538 -1.017 1.667 1.00 97.81 99 GLY A O 1
ATOM 811 N N . VAL A 1 100 ? 14.610 -1.883 -0.421 1.00 98.06 100 VAL A N 1
ATOM 812 C CA . VAL A 1 100 ? 13.192 -2.274 -0.489 1.00 98.06 100 VAL A CA 1
ATOM 813 C C . VAL A 1 100 ? 12.885 -3.332 0.566 1.00 98.06 100 VAL A C 1
ATOM 815 O O . VAL A 1 100 ? 11.998 -3.130 1.396 1.00 98.06 100 VAL A O 1
ATOM 818 N N . ASN A 1 101 ? 13.686 -4.395 0.618 1.00 98.19 101 ASN A N 1
ATOM 819 C CA . ASN A 1 101 ? 13.518 -5.484 1.568 1.00 98.19 101 ASN A CA 1
ATOM 820 C C . ASN A 1 101 ? 13.542 -4.988 3.023 1.00 98.19 101 ASN A C 1
ATOM 822 O O . ASN A 1 101 ? 12.669 -5.325 3.830 1.00 98.19 101 ASN A O 1
ATOM 826 N N . LYS A 1 102 ? 14.516 -4.130 3.355 1.00 98.19 102 LYS A N 1
ATOM 827 C CA . LYS A 1 102 ? 14.626 -3.499 4.675 1.00 98.19 102 LYS A CA 1
ATOM 828 C C . LYS A 1 102 ? 13.378 -2.681 5.006 1.00 98.19 102 LYS A C 1
ATOM 830 O O . LYS A 1 102 ? 12.887 -2.762 6.134 1.00 98.19 102 LYS A O 1
ATOM 835 N N . ARG A 1 103 ? 12.855 -1.911 4.044 1.00 98.00 103 ARG A N 1
ATOM 836 C CA . ARG A 1 103 ? 11.618 -1.139 4.225 1.00 98.00 103 ARG A CA 1
ATOM 837 C C . ARG A 1 103 ? 10.423 -2.059 4.466 1.00 98.00 103 ARG A C 1
ATOM 839 O O . ARG A 1 103 ? 9.740 -1.866 5.470 1.00 98.00 103 ARG A O 1
ATOM 846 N N . ARG A 1 104 ? 10.224 -3.088 3.632 1.00 98.06 104 ARG A N 1
ATOM 847 C CA . ARG A 1 104 ? 9.130 -4.060 3.795 1.00 98.06 104 ARG A CA 1
ATOM 848 C C . ARG A 1 104 ? 9.168 -4.714 5.175 1.00 98.06 104 ARG A C 1
ATOM 850 O O . ARG A 1 104 ? 8.171 -4.699 5.889 1.00 98.06 104 ARG A O 1
ATOM 857 N N . ARG A 1 105 ? 10.328 -5.235 5.595 1.00 98.19 105 ARG A N 1
ATOM 858 C CA . ARG A 1 105 ? 10.492 -5.871 6.917 1.00 98.19 105 ARG A CA 1
ATOM 859 C C . ARG A 1 105 ? 10.158 -4.923 8.066 1.00 98.19 105 ARG A C 1
ATOM 861 O O . ARG A 1 105 ? 9.486 -5.323 9.012 1.00 98.19 105 ARG A O 1
ATOM 868 N N . ARG A 1 106 ? 10.588 -3.662 7.977 1.00 98.00 106 ARG A N 1
ATOM 869 C CA . ARG A 1 106 ? 10.259 -2.631 8.970 1.00 98.00 106 ARG A CA 1
ATOM 870 C C . ARG A 1 106 ? 8.755 -2.349 9.020 1.00 98.00 106 ARG A C 1
ATOM 872 O O . ARG A 1 106 ? 8.211 -2.242 10.116 1.00 98.00 106 ARG A O 1
ATOM 879 N N . ALA A 1 107 ? 8.101 -2.233 7.866 1.00 98.06 107 ALA A N 1
ATOM 880 C CA . ALA A 1 107 ? 6.659 -2.015 7.780 1.00 98.06 107 ALA A CA 1
ATOM 881 C C . ALA A 1 107 ? 5.881 -3.174 8.429 1.00 98.06 107 ALA A C 1
ATOM 883 O O . ALA A 1 107 ? 5.044 -2.939 9.296 1.00 98.06 107 ALA A O 1
ATOM 884 N N . ILE A 1 108 ? 6.247 -4.422 8.114 1.00 98.06 108 ILE A N 1
ATOM 885 C CA . ILE A 1 108 ? 5.654 -5.627 8.717 1.00 98.06 108 ILE A CA 1
ATOM 886 C C . ILE A 1 108 ? 5.875 -5.660 10.233 1.00 98.06 108 ILE A C 1
ATOM 888 O O . ILE A 1 108 ? 4.943 -5.933 10.983 1.00 98.06 108 ILE A O 1
ATOM 892 N N . ALA A 1 109 ? 7.084 -5.349 10.709 1.00 98.00 109 ALA A N 1
ATOM 893 C CA . ALA A 1 109 ? 7.369 -5.308 12.143 1.00 98.00 109 ALA A CA 1
ATOM 894 C C . ALA A 1 109 ? 6.513 -4.259 12.875 1.00 98.00 109 ALA A C 1
ATOM 896 O O . ALA A 1 109 ? 6.073 -4.495 14.000 1.00 98.00 109 ALA A O 1
ATOM 897 N N . ARG A 1 110 ? 6.249 -3.113 12.234 1.00 97.38 110 ARG A N 1
ATOM 898 C CA . ARG A 1 110 ? 5.370 -2.072 12.777 1.00 97.38 110 ARG A CA 1
ATOM 899 C C . ARG A 1 110 ? 3.910 -2.515 12.803 1.00 97.38 110 ARG A C 1
ATOM 901 O O . ARG A 1 110 ? 3.286 -2.352 13.847 1.00 97.38 110 ARG A O 1
ATOM 908 N N . ILE A 1 111 ? 3.412 -3.121 11.721 1.00 98.00 111 ILE A N 1
ATOM 909 C CA . ILE A 1 111 ? 2.071 -3.725 11.692 1.00 98.00 111 ILE A CA 1
ATOM 910 C C . ILE A 1 111 ? 1.942 -4.725 12.836 1.00 98.00 111 ILE A C 1
ATOM 912 O O . ILE A 1 111 ? 1.037 -4.592 13.645 1.00 98.00 111 ILE A O 1
ATOM 916 N N . LYS A 1 112 ? 2.880 -5.674 12.948 1.00 97.62 112 LYS A N 1
ATOM 917 C CA . LYS A 1 112 ? 2.864 -6.711 13.984 1.00 97.62 112 LYS A CA 1
ATOM 918 C C . LYS A 1 112 ? 2.791 -6.111 15.387 1.00 97.62 112 LYS A C 1
ATOM 920 O O . LYS A 1 112 ? 1.928 -6.496 16.164 1.00 97.62 112 LYS A O 1
ATOM 925 N N . LYS A 1 113 ? 3.651 -5.131 15.682 1.00 97.31 113 LYS A N 1
ATOM 926 C CA . LYS A 1 113 ? 3.674 -4.455 16.983 1.00 97.31 113 LYS A CA 1
ATOM 927 C C . LYS A 1 113 ? 2.331 -3.806 17.318 1.00 97.31 113 LYS A C 1
ATOM 929 O O . LYS A 1 113 ? 1.859 -3.969 18.434 1.00 97.31 113 LYS A O 1
ATOM 934 N N . VAL A 1 114 ? 1.756 -3.047 16.381 1.00 96.44 114 VAL A N 1
ATOM 935 C CA . VAL A 1 114 ? 0.478 -2.356 16.607 1.00 96.44 114 VAL A CA 1
ATOM 936 C C . VAL A 1 114 ? -0.645 -3.374 16.734 1.00 96.44 114 VAL A C 1
ATOM 938 O O . VAL A 1 114 ? -1.371 -3.334 17.719 1.00 96.44 114 VAL A O 1
ATOM 941 N N . TYR A 1 115 ? -0.718 -4.323 15.801 1.00 94.88 115 TYR A N 1
ATOM 942 C CA . TYR A 1 115 ? -1.712 -5.384 15.791 1.00 94.88 115 TYR A CA 1
ATOM 943 C C . TYR A 1 115 ? -1.725 -6.114 17.132 1.00 94.88 115 TYR A C 1
ATOM 945 O O . TYR A 1 115 ? -2.742 -6.080 17.800 1.00 94.88 115 TYR A O 1
ATOM 953 N N . GLU A 1 116 ? -0.600 -6.664 17.596 1.00 94.62 116 GLU A N 1
ATOM 954 C CA . GLU A 1 116 ? -0.514 -7.411 18.864 1.00 94.62 116 GLU A CA 1
ATOM 955 C C . GLU A 1 116 ? -0.824 -6.571 20.114 1.00 94.62 116 GLU A C 1
ATOM 957 O O . GLU A 1 116 ? -1.218 -7.131 21.133 1.00 94.62 116 GLU A O 1
ATOM 962 N N . SER A 1 117 ? -0.650 -5.248 20.050 1.00 91.75 117 SER A N 1
ATOM 963 C CA . SER A 1 117 ? -0.916 -4.340 21.174 1.00 91.75 117 SER A CA 1
ATOM 964 C C . SER A 1 117 ? -2.374 -3.890 21.312 1.00 91.75 117 SER A C 1
ATOM 966 O O . SER A 1 117 ? -2.691 -3.210 22.288 1.00 91.75 117 SER A O 1
ATOM 968 N N . MET A 1 118 ? -3.228 -4.231 20.342 1.00 83.38 118 MET A N 1
ATOM 969 C CA . MET A 1 118 ? -4.667 -3.925 20.348 1.00 83.38 118 MET A CA 1
ATOM 970 C C . MET A 1 118 ? -5.495 -5.009 21.025 1.00 83.38 118 MET A C 1
ATOM 972 O O . MET A 1 118 ? -5.090 -6.189 20.931 1.00 83.38 118 MET A O 1
#

Secondary structure (DSSP, 8-state):
-HHHHHHHHHHHHHHHTTS-----HHHHHHHHHH-GGGGGGGSPPHHHHHTGGGG-S-HHHHHHHHTS-HHHHHHHHHHHTS---HHHHHHHHT--HHHHHHHHHHHHHHHHHHHHH-

Foldseek 3Di:
DVVVVVVVVVVVVVVCVPPDPDDPPVNVVVVCVVCVCPVVVPDDDLVVLQQVLVVDPPVLLSVLLPPDGSLLSVLCCCCPVVVDQLPRVCVVVVHHSVVSVVSPVVSVVSSVVSSVVD

InterPro domains:
  IPR007630 RNA polymerase sigma-70 region 4 [PF04545] (64-113)
  IPR013324 RNA polymerase sigma factor, region 3/4-like [SSF88659] (39-117)

Organism: NCBI:txid1423810

Radius of gyration: 24.89 Å; chains: 1; bounding box: 73×25×58 Å

pLDDT: mean 87.12, std 12.75, range [50.59, 98.19]

Sequence (118 aa):
MQQVLRNERINIYRKHLKDVKETPLEDWLLEEIAEPGHLEDFVLTDEEIAHLESFIENERLATAIATLSIADKMVLYQYYFSELNDVEIGSRTGKTSQGVNKRRRRAIARIKKVYESM